Protein AF-A0A6A6Y7I6-F1 (afdb_monomer_lite)

pLDDT: mean 70.65, std 15.95, range [38.59, 91.62]

Secondary structure (DSSP, 8-state):
------HHHHHT-HHHHHHHHHHHHHH-TTS--HHHHHHHHTS-HHHHHHHHHHHHH-HHHHHHHHHHHHHHH-HHHHHHT-----------------------------

Foldseek 3Di:
DDDDDDPVNQLVDPLLVVLLVLLCVLQPVPLADVVLSVVSSVDDSVVSVVLSVVSNVPSPVSSVVSVCCVVPVCVVCVVVPPPDDPPVPPPPPDPDDPDDDDDDDDDDDD

Sequence (110 aa):
MSSTGGPESELHDARRRELIQALDDALSTNMIRPTAWACLWLSDIQKLEDLLAQAQRSSIMIGAFLEAIETTTKIVPTWCQRKGAPTAASTPQDPSIPRSEPARDQASLS

Structure (mmCIF, N/CA/C/O backbone):
data_AF-A0A6A6Y7I6-F1
#
_entry.id   AF-A0A6A6Y7I6-F1
#
loop_
_atom_site.group_PDB
_atom_site.id
_atom_site.type_symbol
_atom_site.label_atom_id
_atom_site.label_alt_id
_atom_site.label_comp_id
_atom_site.label_asym_id
_atom_site.label_entity_id
_atom_site.label_seq_id
_atom_site.pdbx_PDB_ins_code
_atom_site.Cartn_x
_atom_site.Cartn_y
_atom_site.Cartn_z
_atom_site.occupancy
_atom_site.B_iso_or_equiv
_atom_site.auth_seq_id
_atom_site.auth_comp_id
_atom_site.auth_asym_id
_atom_site.auth_atom_id
_atom_site.pdbx_PDB_model_num
ATOM 1 N N . MET A 1 1 ? 0.422 -26.733 18.190 1.00 38.59 1 MET A N 1
ATOM 2 C CA . MET A 1 1 ? -0.699 -26.824 17.233 1.00 38.59 1 MET A CA 1
ATOM 3 C C . MET A 1 1 ? -0.273 -26.042 16.009 1.00 38.59 1 MET A C 1
ATOM 5 O O . MET A 1 1 ? -0.224 -24.825 16.079 1.00 38.59 1 MET A O 1
ATOM 9 N N . SER A 1 2 ? 0.147 -26.736 14.956 1.00 54.88 2 SER A N 1
ATOM 10 C CA . SER A 1 2 ? 0.631 -26.126 13.717 1.00 54.88 2 SER A CA 1
ATOM 11 C C . SER A 1 2 ? -0.273 -26.637 12.608 1.00 54.88 2 SER A C 1
ATOM 13 O O . SER A 1 2 ? -0.165 -27.797 12.223 1.00 54.88 2 SER A O 1
ATOM 15 N N . SER A 1 3 ? -1.226 -25.813 12.181 1.00 56.41 3 SER A N 1
ATOM 16 C CA . SER A 1 3 ? -2.097 -26.105 11.043 1.00 56.41 3 SER A CA 1
ATOM 17 C C . SER A 1 3 ? -2.101 -24.865 10.155 1.00 56.41 3 SER A C 1
ATOM 19 O O . SER A 1 3 ? -2.581 -23.814 10.557 1.00 56.41 3 SER A O 1
ATOM 21 N N . THR A 1 4 ? -1.229 -24.871 9.150 1.00 56.34 4 THR A N 1
ATOM 22 C CA . THR A 1 4 ? -1.588 -25.098 7.738 1.00 56.34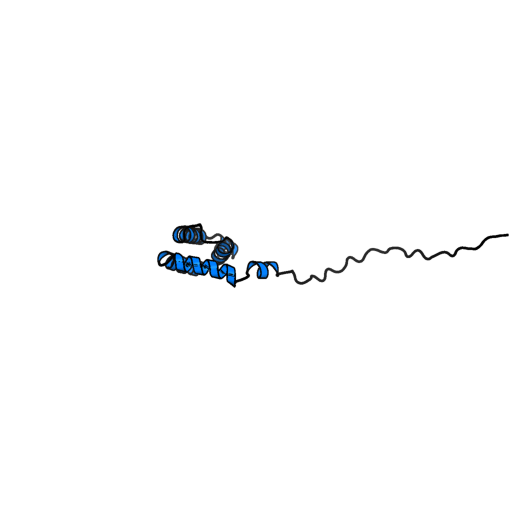 4 THR A CA 1
ATOM 23 C C . THR A 1 4 ? -2.196 -23.850 7.106 1.00 56.34 4 THR A C 1
ATOM 25 O O . THR A 1 4 ? -3.365 -23.823 6.744 1.00 56.34 4 THR A O 1
ATOM 28 N N . GLY A 1 5 ? -1.363 -22.830 6.930 1.00 52.50 5 GLY A N 1
ATOM 29 C CA . GLY A 1 5 ? -1.562 -21.830 5.895 1.00 52.50 5 GLY A CA 1
ATOM 30 C C . GLY A 1 5 ? -0.273 -21.735 5.090 1.00 52.50 5 GLY A C 1
ATOM 31 O O . GLY A 1 5 ? 0.766 -21.396 5.644 1.00 52.50 5 GLY A O 1
ATOM 32 N N . GLY A 1 6 ? -0.291 -22.120 3.814 1.00 59.16 6 GLY A N 1
ATOM 33 C CA . GLY A 1 6 ? 0.837 -21.832 2.926 1.00 59.16 6 GLY A CA 1
ATOM 34 C C . GLY A 1 6 ? 0.993 -20.315 2.721 1.00 59.16 6 GLY A C 1
ATOM 35 O O . GLY A 1 6 ? 0.045 -19.572 2.993 1.00 59.16 6 GLY A O 1
ATOM 36 N N . PRO A 1 7 ? 2.126 -19.836 2.178 1.00 57.97 7 PRO A N 1
ATOM 37 C CA . PRO A 1 7 ? 2.318 -18.408 1.875 1.00 57.97 7 PRO A CA 1
ATOM 38 C C . PRO A 1 7 ? 1.180 -17.832 1.005 1.00 57.97 7 PRO A C 1
ATOM 40 O O . PRO A 1 7 ? 0.781 -16.680 1.151 1.00 57.97 7 PRO A O 1
ATOM 43 N N . GLU A 1 8 ? 0.583 -18.682 0.168 1.00 55.38 8 GLU A N 1
ATOM 44 C CA . GLU A 1 8 ? -0.597 -18.417 -0.662 1.00 55.38 8 GLU A CA 1
ATOM 45 C C . GLU A 1 8 ? -1.844 -18.030 0.165 1.00 55.38 8 GLU A C 1
ATOM 47 O O . GLU A 1 8 ? -2.586 -17.119 -0.195 1.00 55.38 8 GLU A O 1
ATOM 52 N N . SER A 1 9 ? -2.087 -18.704 1.295 1.00 57.62 9 SER A N 1
ATOM 53 C CA . SER A 1 9 ? -3.273 -18.453 2.130 1.00 57.62 9 SER A CA 1
ATOM 54 C C . SER A 1 9 ? -3.153 -17.197 2.983 1.00 57.62 9 SER A C 1
ATOM 56 O O . SER A 1 9 ? -4.167 -16.559 3.246 1.00 57.62 9 SER A O 1
ATOM 58 N N . GLU A 1 10 ? -1.935 -16.794 3.353 1.00 59.25 10 GLU A N 1
ATOM 59 C CA . GLU A 1 10 ? -1.725 -15.500 4.003 1.00 59.25 10 GLU A CA 1
ATOM 60 C C . GLU A 1 10 ? -1.976 -14.367 3.001 1.00 59.25 10 GLU A C 1
ATOM 62 O O . GLU A 1 10 ? -2.647 -13.386 3.319 1.00 59.25 10 GLU A O 1
ATOM 67 N N . LEU A 1 11 ? -1.489 -14.493 1.759 1.00 59.75 11 LEU A N 1
ATOM 68 C CA . LEU A 1 11 ? -1.709 -13.513 0.680 1.00 59.75 11 LEU A CA 1
ATOM 69 C C . LEU A 1 11 ? -3.187 -13.326 0.328 1.00 59.75 11 LEU A C 1
ATOM 71 O O . LEU A 1 11 ? -3.586 -12.223 -0.037 1.00 59.75 11 LEU A O 1
ATOM 75 N N . HIS A 1 12 ? -4.012 -14.355 0.509 1.00 62.72 12 HIS A N 1
ATOM 76 C CA . HIS A 1 12 ? -5.456 -14.283 0.291 1.00 62.72 12 HIS A CA 1
ATOM 77 C C . HIS A 1 12 ? -6.288 -14.019 1.550 1.00 62.72 12 HIS A C 1
ATOM 79 O O . HIS A 1 12 ? -7.516 -14.082 1.470 1.00 62.72 12 HIS A O 1
ATOM 85 N N . ASP A 1 13 ? -5.653 -13.672 2.670 1.00 77.25 13 ASP A N 1
ATOM 86 C CA . ASP A 1 13 ? -6.340 -13.336 3.913 1.00 77.25 13 ASP A CA 1
ATOM 87 C C . ASP A 1 13 ? -7.332 -12.174 3.698 1.00 77.25 13 ASP A C 1
ATOM 89 O O . ASP A 1 13 ? -6.999 -11.124 3.131 1.00 77.25 13 ASP A O 1
ATOM 93 N N . ALA A 1 14 ? -8.573 -12.372 4.149 1.00 83.12 14 ALA A N 1
ATOM 94 C CA . ALA A 1 14 ? -9.623 -11.361 4.109 1.00 83.12 14 ALA A CA 1
ATOM 95 C C . ALA A 1 14 ? -9.194 -10.082 4.845 1.00 83.12 14 ALA A C 1
ATOM 97 O O . ALA A 1 14 ? -9.421 -8.979 4.351 1.00 83.12 14 ALA A O 1
ATOM 98 N N . ARG A 1 15 ? -8.457 -10.226 5.952 1.00 84.88 15 ARG A N 1
ATOM 99 C CA . ARG A 1 15 ? -7.935 -9.104 6.736 1.00 84.88 15 ARG A CA 1
ATOM 100 C C . ARG A 1 15 ? -6.961 -8.246 5.936 1.00 84.88 15 ARG A C 1
ATOM 102 O O . ARG A 1 15 ? -6.984 -7.023 6.041 1.00 84.88 15 ARG A O 1
ATOM 109 N N . ARG A 1 16 ? -6.110 -8.859 5.104 1.00 89.50 16 ARG A N 1
ATOM 110 C CA . ARG A 1 16 ? -5.180 -8.112 4.241 1.00 89.50 16 ARG A CA 1
ATOM 111 C C . ARG A 1 16 ? -5.950 -7.258 3.235 1.00 89.50 16 ARG A C 1
ATOM 113 O O . ARG A 1 16 ? -5.612 -6.092 3.062 1.00 89.50 16 ARG A O 1
ATOM 120 N N . ARG A 1 17 ? -6.998 -7.808 2.612 1.00 87.75 17 ARG A N 1
ATOM 121 C CA . ARG A 1 17 ? -7.864 -7.064 1.678 1.00 87.75 17 ARG A CA 1
ATOM 122 C C . ARG A 1 17 ? -8.540 -5.874 2.352 1.00 87.75 17 ARG A C 1
ATOM 124 O O . ARG A 1 17 ? -8.537 -4.790 1.783 1.00 87.75 17 ARG A O 1
ATOM 131 N N . GLU A 1 18 ? -9.070 -6.070 3.555 1.00 90.69 18 GLU A N 1
ATOM 132 C CA . GLU A 1 18 ? -9.709 -5.003 4.333 1.00 90.69 18 GLU A CA 1
ATOM 133 C C . GLU A 1 18 ? -8.727 -3.876 4.676 1.00 90.69 18 GLU A C 1
ATOM 135 O O . GLU A 1 18 ? -9.050 -2.706 4.488 1.00 90.69 18 GLU A O 1
ATOM 140 N N . LEU A 1 19 ? -7.504 -4.210 5.103 1.00 91.00 19 LEU A N 1
ATOM 141 C CA . LEU A 1 19 ? -6.470 -3.215 5.412 1.00 91.00 19 LEU A CA 1
ATOM 142 C C . LEU A 1 19 ? -6.000 -2.449 4.170 1.00 91.00 19 LEU A C 1
ATOM 144 O O . LEU A 1 19 ? -5.820 -1.235 4.233 1.00 91.00 19 LEU A O 1
ATOM 148 N N . ILE A 1 20 ? -5.815 -3.144 3.044 1.00 89.81 20 ILE A N 1
ATOM 149 C CA . ILE A 1 20 ? -5.467 -2.538 1.750 1.00 89.81 20 ILE A CA 1
ATOM 150 C C . ILE A 1 20 ? -6.567 -1.558 1.312 1.00 89.81 20 ILE A C 1
ATOM 152 O O . ILE A 1 20 ? -6.250 -0.442 0.910 1.00 89.81 20 ILE A O 1
ATOM 156 N N . GLN A 1 21 ? -7.843 -1.941 1.436 1.00 89.00 21 GLN A N 1
ATOM 157 C CA . GLN A 1 21 ? -8.967 -1.068 1.085 1.00 89.00 21 GLN A CA 1
ATOM 158 C C . GLN A 1 21 ? -9.052 0.147 2.015 1.00 89.00 21 GLN A C 1
ATOM 160 O O . GLN A 1 21 ? -9.179 1.271 1.544 1.00 89.00 21 GLN A O 1
ATOM 165 N N . ALA A 1 22 ? -8.902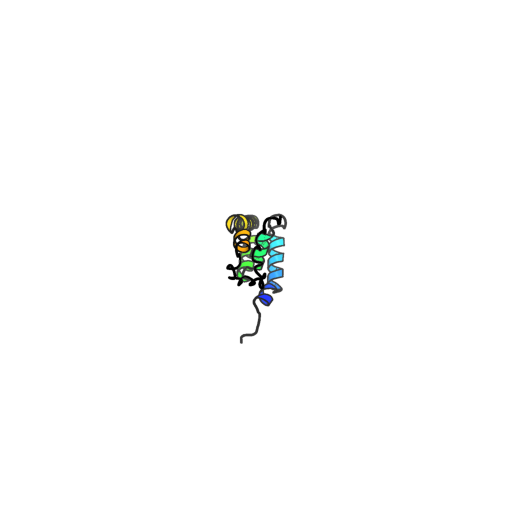 -0.050 3.327 1.00 90.12 22 ALA A N 1
ATOM 166 C CA . ALA A 1 22 ? -8.905 1.051 4.286 1.00 90.12 22 ALA A CA 1
ATOM 167 C C . ALA A 1 22 ? -7.744 2.035 4.052 1.00 90.12 22 ALA A C 1
ATOM 169 O O . ALA A 1 22 ? -7.888 3.236 4.284 1.00 90.12 22 ALA A O 1
ATOM 170 N N . LEU A 1 23 ? -6.592 1.539 3.586 1.00 89.12 23 LEU A N 1
ATOM 171 C CA . LEU A 1 23 ? -5.469 2.374 3.161 1.00 89.12 23 LEU A CA 1
ATOM 172 C C . LEU A 1 23 ? -5.798 3.177 1.899 1.00 89.12 23 LEU A C 1
ATOM 174 O O . LEU A 1 23 ? -5.436 4.349 1.836 1.00 89.12 23 LEU A O 1
ATOM 178 N N . ASP A 1 24 ? -6.484 2.579 0.925 1.00 87.94 24 ASP A N 1
ATOM 179 C CA . ASP A 1 24 ? -6.918 3.279 -0.292 1.00 87.94 24 ASP A CA 1
ATOM 180 C C . ASP A 1 24 ? -7.867 4.434 0.050 1.00 87.94 24 ASP A C 1
ATOM 182 O O . ASP A 1 24 ? -7.642 5.584 -0.339 1.00 87.94 24 ASP A O 1
ATOM 186 N N . ASP A 1 25 ? -8.859 4.145 0.894 1.00 87.94 25 ASP A N 1
ATOM 187 C CA . ASP A 1 25 ? -9.841 5.121 1.361 1.00 87.94 25 ASP A CA 1
ATOM 188 C C . ASP A 1 25 ? -9.169 6.269 2.140 1.00 87.94 25 ASP A C 1
ATOM 190 O O . ASP A 1 25 ? -9.520 7.439 1.973 1.00 87.94 25 ASP A O 1
ATOM 194 N N . ALA A 1 26 ? -8.166 5.960 2.971 1.00 86.81 26 ALA A N 1
ATOM 195 C CA . ALA A 1 26 ? -7.445 6.952 3.770 1.00 86.81 26 ALA A CA 1
ATOM 196 C C . ALA A 1 26 ? -6.500 7.841 2.942 1.00 86.81 26 ALA A C 1
ATOM 198 O O . ALA A 1 26 ? -6.250 8.991 3.312 1.00 86.81 26 ALA A O 1
ATOM 199 N N . LEU A 1 27 ? -5.943 7.319 1.846 1.00 80.56 27 LEU A N 1
ATOM 200 C CA . LEU A 1 27 ? -4.910 8.001 1.061 1.00 80.56 27 LEU A CA 1
ATOM 201 C C . LEU A 1 27 ? -5.461 8.771 -0.143 1.00 80.56 27 LEU A C 1
ATOM 203 O O . LEU A 1 27 ? -4.727 9.575 -0.711 1.00 80.56 27 LEU A O 1
ATOM 207 N N . SER A 1 28 ? -6.749 8.606 -0.466 1.00 71.12 28 SER A N 1
ATOM 208 C CA . SER A 1 28 ? -7.401 9.164 -1.658 1.00 71.12 28 SER A CA 1
ATOM 209 C C . SER A 1 28 ? -6.744 8.658 -2.954 1.00 71.12 28 SER A C 1
ATOM 211 O O . SER A 1 28 ? -5.664 9.085 -3.358 1.00 71.12 28 SER A O 1
ATOM 213 N N . THR A 1 29 ? -7.452 7.760 -3.638 1.00 60.16 29 THR A N 1
ATOM 214 C CA . THR A 1 29 ? -7.046 6.814 -4.701 1.00 60.16 29 THR A CA 1
ATOM 215 C C . THR A 1 29 ? -6.190 7.354 -5.867 1.00 60.16 29 THR A C 1
ATOM 217 O O . THR A 1 29 ? -5.604 6.577 -6.615 1.00 60.16 29 THR A O 1
ATOM 220 N N . ASN A 1 30 ? -6.048 8.671 -6.044 1.00 63.28 30 ASN A N 1
ATOM 221 C CA . ASN A 1 30 ? -5.308 9.257 -7.171 1.00 63.28 30 ASN A CA 1
ATOM 222 C C . ASN A 1 30 ? -3.792 9.396 -6.959 1.00 63.28 30 ASN A C 1
ATOM 224 O O . ASN A 1 30 ? -3.092 9.778 -7.897 1.00 63.28 30 ASN A O 1
ATOM 228 N N . MET A 1 31 ? -3.269 9.117 -5.761 1.00 66.31 31 MET A N 1
ATOM 229 C CA . MET A 1 31 ? -1.861 9.397 -5.447 1.00 66.31 31 MET A CA 1
ATOM 230 C C . MET A 1 31 ? -0.934 8.171 -5.546 1.00 66.31 31 MET A C 1
ATOM 232 O O . MET A 1 31 ? 0.280 8.333 -5.660 1.00 66.31 31 MET A O 1
ATOM 236 N N . ILE A 1 32 ? -1.469 6.943 -5.536 1.00 75.12 32 ILE A N 1
ATOM 237 C CA . ILE A 1 32 ? -0.656 5.726 -5.377 1.00 75.12 32 ILE A CA 1
ATOM 238 C C . ILE A 1 32 ? -0.567 4.941 -6.684 1.00 75.12 32 ILE A C 1
ATOM 240 O O . ILE A 1 32 ? -1.560 4.477 -7.242 1.00 75.12 32 ILE A O 1
ATOM 244 N N . ARG A 1 33 ? 0.661 4.739 -7.153 1.00 79.31 33 ARG A N 1
ATOM 245 C CA . ARG A 1 33 ? 0.965 3.962 -8.357 1.00 79.31 33 ARG A CA 1
ATOM 246 C C . ARG A 1 33 ? 0.861 2.441 -8.118 1.00 79.31 33 ARG A C 1
ATOM 248 O O . ARG A 1 33 ? 1.078 1.969 -6.999 1.00 79.31 33 ARG A O 1
ATOM 255 N N . PRO A 1 34 ? 0.623 1.633 -9.172 1.00 81.25 34 PRO A N 1
ATOM 256 C CA . PRO A 1 34 ? 0.426 0.181 -9.049 1.00 81.25 34 PRO A CA 1
ATOM 257 C C . PRO A 1 34 ? 1.586 -0.581 -8.388 1.00 81.25 34 PRO A C 1
ATOM 259 O O . PRO A 1 34 ? 1.369 -1.572 -7.693 1.00 81.25 34 PRO A O 1
ATOM 262 N N . THR A 1 35 ? 2.827 -0.125 -8.574 1.00 80.88 35 THR A N 1
ATOM 263 C CA . THR A 1 35 ? 4.018 -0.772 -8.000 1.00 80.88 35 THR A CA 1
ATOM 264 C C . THR A 1 35 ? 4.030 -0.691 -6.471 1.00 80.88 35 THR A C 1
ATOM 266 O O . THR A 1 35 ? 4.388 -1.660 -5.800 1.00 80.88 35 THR A O 1
ATOM 269 N N . ALA A 1 36 ? 3.608 0.447 -5.912 1.00 83.00 36 ALA A N 1
ATOM 270 C CA . ALA A 1 36 ? 3.492 0.628 -4.469 1.00 83.00 36 ALA A CA 1
ATOM 271 C C . ALA A 1 36 ? 2.392 -0.274 -3.891 1.00 83.00 36 ALA A C 1
ATOM 273 O O . ALA A 1 36 ? 2.611 -0.922 -2.868 1.00 83.00 36 ALA A O 1
ATOM 274 N N . TRP A 1 37 ? 1.268 -0.421 -4.602 1.00 86.44 37 TRP A N 1
ATOM 275 C CA . TRP A 1 37 ? 0.225 -1.385 -4.243 1.00 86.44 37 TRP A CA 1
ATOM 276 C C . TRP A 1 37 ? 0.746 -2.822 -4.201 1.00 86.44 37 TRP A C 1
ATOM 278 O O . TRP A 1 37 ? 0.499 -3.528 -3.227 1.00 86.44 37 TRP A O 1
ATOM 288 N N . ALA A 1 38 ? 1.532 -3.250 -5.192 1.00 84.75 38 ALA A N 1
ATOM 289 C CA . ALA A 1 38 ? 2.140 -4.581 -5.177 1.00 84.75 38 ALA A CA 1
ATOM 290 C C . ALA A 1 38 ? 3.064 -4.790 -3.960 1.00 84.75 38 ALA A C 1
ATOM 292 O O . ALA A 1 38 ? 3.052 -5.856 -3.347 1.00 84.75 38 ALA A O 1
ATOM 293 N N . CYS A 1 39 ? 3.824 -3.765 -3.562 1.00 83.56 39 CYS A N 1
ATOM 294 C CA . CYS A 1 39 ? 4.673 -3.826 -2.368 1.00 83.56 39 CYS A CA 1
ATOM 295 C C . CYS A 1 39 ? 3.851 -3.933 -1.071 1.00 83.56 39 CYS A C 1
ATOM 297 O O . CYS A 1 39 ? 4.229 -4.673 -0.162 1.00 83.56 39 CYS A O 1
ATOM 299 N N . LEU A 1 40 ? 2.715 -3.234 -0.989 1.00 86.19 40 LEU A N 1
ATOM 300 C CA . LEU A 1 40 ? 1.791 -3.328 0.146 1.00 86.19 40 LEU A CA 1
ATOM 301 C C . LEU A 1 40 ? 1.178 -4.729 0.256 1.00 86.19 40 LEU A C 1
ATOM 303 O O . LEU A 1 40 ? 1.137 -5.297 1.343 1.00 86.19 40 LEU A O 1
ATOM 307 N N . TRP A 1 41 ? 0.795 -5.336 -0.867 1.00 86.94 41 TRP A N 1
ATOM 308 C CA . TRP A 1 41 ? 0.287 -6.711 -0.894 1.00 86.94 41 TRP A CA 1
ATOM 309 C C . TRP A 1 41 ? 1.294 -7.745 -0.376 1.00 86.94 41 TRP A C 1
ATOM 311 O O . TRP A 1 41 ? 0.902 -8.712 0.274 1.00 86.94 41 TRP A O 1
ATOM 321 N N . LEU A 1 42 ? 2.585 -7.521 -0.624 1.00 83.50 42 LEU A N 1
ATOM 322 C CA . LEU A 1 42 ? 3.674 -8.379 -0.150 1.00 83.50 42 LEU A CA 1
ATOM 323 C C . LEU A 1 42 ? 4.120 -8.070 1.288 1.00 83.50 42 LEU A C 1
ATOM 325 O O . LEU A 1 42 ? 4.932 -8.807 1.842 1.00 83.50 42 LEU A O 1
ATOM 329 N N . SER A 1 43 ? 3.625 -6.988 1.892 1.00 84.19 43 SER A N 1
ATOM 330 C CA . SER A 1 43 ? 4.000 -6.587 3.248 1.00 84.19 43 SER A CA 1
ATOM 331 C C . SER A 1 43 ? 3.277 -7.416 4.309 1.00 84.19 43 SER A C 1
ATOM 333 O O . SER A 1 43 ? 2.149 -7.878 4.112 1.00 84.19 43 SER A O 1
ATOM 335 N N . ASP A 1 44 ? 3.927 -7.589 5.459 1.00 86.31 44 ASP A N 1
ATOM 336 C CA . ASP A 1 44 ? 3.360 -8.273 6.623 1.00 86.31 44 ASP A CA 1
ATOM 337 C C . ASP A 1 44 ? 2.093 -7.558 7.127 1.00 86.31 44 ASP A C 1
ATOM 339 O O . ASP A 1 44 ? 2.011 -6.328 7.080 1.00 86.31 44 ASP A O 1
ATOM 343 N N . ILE A 1 45 ? 1.128 -8.305 7.676 1.00 86.19 45 ILE A N 1
ATOM 344 C CA . ILE A 1 45 ? -0.139 -7.734 8.177 1.00 86.19 45 ILE A CA 1
ATOM 345 C C . ILE A 1 45 ? 0.104 -6.651 9.236 1.00 86.19 45 ILE A C 1
ATOM 347 O O . ILE A 1 45 ? -0.484 -5.580 9.144 1.00 86.19 45 ILE A O 1
ATOM 351 N N . GLN A 1 46 ? 1.022 -6.871 10.183 1.00 88.06 46 GLN A N 1
ATOM 352 C CA . GLN A 1 46 ? 1.345 -5.876 11.219 1.00 88.06 46 GLN A CA 1
ATOM 353 C C . GLN A 1 46 ? 1.842 -4.551 10.622 1.00 88.06 46 GLN A C 1
ATOM 355 O O . GLN A 1 46 ? 1.481 -3.476 11.090 1.00 88.06 46 GLN A O 1
ATOM 360 N N . LYS A 1 47 ? 2.624 -4.614 9.536 1.00 87.44 47 LYS A N 1
ATOM 361 C CA . LYS A 1 47 ? 3.104 -3.408 8.852 1.00 87.44 47 LYS A CA 1
ATOM 362 C C . LYS A 1 47 ? 1.971 -2.660 8.166 1.00 87.44 47 LYS A C 1
ATOM 364 O O . LYS A 1 47 ? 2.003 -1.436 8.149 1.00 87.44 47 LYS A O 1
ATOM 369 N N . LEU A 1 48 ? 0.990 -3.374 7.610 1.00 89.38 48 LEU A N 1
ATOM 370 C CA . LEU A 1 48 ? -0.201 -2.758 7.021 1.00 89.38 48 LEU A CA 1
ATOM 371 C C . LEU A 1 48 ? -1.042 -2.037 8.082 1.00 89.38 48 LEU A C 1
ATOM 373 O O . LEU A 1 48 ? -1.520 -0.937 7.822 1.00 89.38 48 LEU A O 1
ATOM 377 N N . GLU A 1 49 ? -1.170 -2.607 9.281 1.00 91.50 49 GLU A N 1
ATOM 378 C CA . GLU A 1 49 ? -1.864 -1.963 10.405 1.00 91.50 49 GLU A CA 1
ATOM 379 C C . GLU A 1 49 ? -1.154 -0.685 10.861 1.00 91.50 49 GLU A C 1
ATOM 381 O O . GLU A 1 49 ? -1.790 0.363 11.000 1.00 91.50 49 GLU A O 1
ATOM 386 N N . ASP A 1 50 ? 0.170 -0.740 11.017 1.00 91.25 50 ASP A N 1
ATOM 387 C CA . ASP A 1 50 ? 0.977 0.429 11.372 1.00 91.25 50 ASP A CA 1
ATOM 388 C C . ASP A 1 50 ? 0.921 1.516 10.292 1.00 91.25 50 ASP A C 1
ATOM 390 O O . ASP A 1 50 ? 0.853 2.707 10.608 1.00 91.25 50 ASP A O 1
ATOM 394 N N . LEU A 1 51 ? 0.946 1.125 9.015 1.00 89.50 51 LEU A N 1
ATOM 395 C CA . LEU A 1 51 ? 0.802 2.037 7.879 1.00 89.50 51 LEU A CA 1
ATOM 396 C C . LEU A 1 51 ? -0.571 2.701 7.869 1.00 89.50 51 LEU A C 1
ATOM 398 O O . LEU A 1 51 ? -0.648 3.912 7.675 1.00 89.50 51 LEU A O 1
ATOM 402 N N . LEU A 1 52 ? -1.640 1.946 8.122 1.00 90.56 52 LEU A N 1
ATOM 403 C CA . LEU A 1 52 ? -2.996 2.483 8.191 1.00 90.56 52 LEU A CA 1
ATOM 404 C C . LEU A 1 52 ? -3.140 3.481 9.345 1.00 90.56 52 LEU A C 1
ATOM 406 O O . LEU A 1 52 ? -3.644 4.586 9.146 1.00 90.56 52 LEU A O 1
ATOM 410 N N . ALA A 1 53 ? -2.628 3.144 10.531 1.00 91.62 53 ALA A N 1
ATOM 411 C CA . ALA A 1 53 ? -2.635 4.047 11.680 1.00 91.62 53 ALA A CA 1
ATOM 412 C C . ALA A 1 53 ? -1.857 5.346 11.403 1.00 91.62 53 ALA A C 1
ATOM 414 O O . ALA A 1 53 ? -2.239 6.421 11.871 1.00 91.62 53 ALA A O 1
ATOM 415 N N . GLN A 1 54 ? -0.769 5.273 10.635 1.00 89.50 54 GLN A N 1
ATOM 416 C CA . GLN A 1 54 ? -0.012 6.453 10.217 1.00 89.50 54 GLN A CA 1
ATOM 417 C C . GLN A 1 54 ? -0.730 7.251 9.124 1.00 89.50 54 GLN A C 1
ATOM 419 O O . GLN A 1 54 ? -0.762 8.478 9.209 1.00 89.50 54 GLN A O 1
ATOM 424 N N . ALA A 1 55 ? -1.355 6.589 8.148 1.00 87.94 55 ALA A N 1
ATOM 425 C CA . ALA A 1 55 ? -2.119 7.234 7.082 1.00 87.94 55 ALA A CA 1
ATOM 426 C C . ALA A 1 55 ? -3.313 8.019 7.641 1.00 87.94 55 ALA A C 1
ATOM 428 O O . ALA A 1 55 ? -3.561 9.146 7.223 1.00 87.94 55 ALA A O 1
ATOM 429 N N . GLN A 1 56 ? -3.987 7.476 8.658 1.00 87.62 56 GLN A N 1
ATOM 430 C CA . GLN A 1 56 ? -5.061 8.168 9.375 1.00 87.62 56 GLN A CA 1
ATOM 431 C C . GLN A 1 56 ? -4.581 9.426 10.116 1.00 87.62 56 GLN A C 1
ATOM 433 O O . GLN A 1 56 ? -5.349 10.369 10.285 1.00 87.62 56 GLN A O 1
ATOM 438 N N . ARG A 1 57 ? -3.315 9.468 10.557 1.00 89.19 57 ARG A N 1
ATOM 439 C CA . ARG A 1 57 ? -2.723 10.664 11.184 1.00 89.19 57 ARG A CA 1
ATOM 440 C C . ARG A 1 57 ? -2.226 11.671 10.152 1.00 89.19 57 ARG A C 1
ATOM 442 O O . ARG A 1 57 ? -2.314 12.873 10.383 1.00 89.19 57 ARG A O 1
A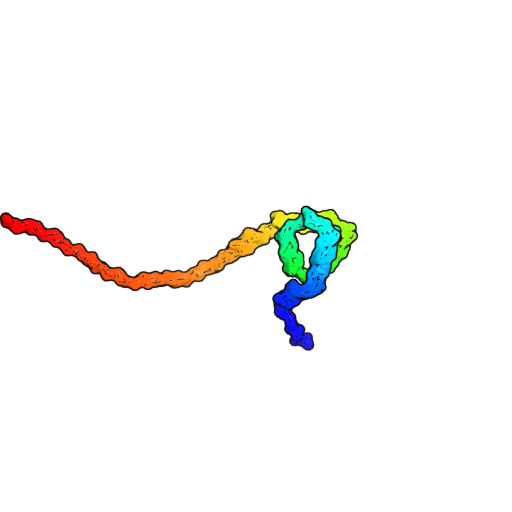TOM 449 N N . SER A 1 58 ? -1.648 11.195 9.052 1.00 86.56 58 SER A N 1
ATOM 450 C CA . SER A 1 58 ? -1.106 12.037 7.987 1.00 86.56 58 SER A CA 1
ATOM 451 C C . SER A 1 58 ? -1.047 11.277 6.661 1.00 86.56 58 SER A C 1
ATOM 453 O O . SER A 1 58 ? -0.060 10.612 6.338 1.00 86.56 58 SER A O 1
ATOM 455 N N . SER A 1 59 ? -2.101 11.420 5.862 1.00 82.88 59 SER A N 1
ATOM 456 C CA . SER A 1 59 ? -2.209 10.785 4.545 1.00 82.88 59 SER A CA 1
ATOM 457 C C . SER A 1 59 ? -1.155 11.302 3.560 1.00 82.88 59 SER A C 1
ATOM 459 O O . SER A 1 59 ? -0.585 10.524 2.802 1.00 82.88 59 SER A O 1
ATOM 461 N N . ILE A 1 60 ? -0.813 12.593 3.635 1.00 84.88 60 ILE A N 1
ATOM 462 C CA . ILE A 1 60 ? 0.204 13.236 2.784 1.00 84.88 60 ILE A CA 1
ATOM 463 C C . ILE A 1 60 ? 1.588 12.606 2.993 1.00 84.88 60 ILE A C 1
ATOM 465 O O . ILE A 1 60 ? 2.281 12.297 2.024 1.00 84.88 60 ILE A O 1
ATOM 469 N N . MET A 1 61 ? 1.990 12.387 4.250 1.00 85.25 61 MET A N 1
ATOM 470 C CA . MET A 1 61 ? 3.290 11.790 4.582 1.00 85.25 61 MET A CA 1
ATOM 471 C C . MET A 1 61 ? 3.408 10.357 4.062 1.00 85.25 61 MET A C 1
ATOM 473 O O . MET A 1 61 ? 4.433 9.988 3.490 1.00 85.25 61 MET A O 1
ATOM 477 N N . ILE A 1 62 ? 2.356 9.553 4.234 1.00 87.50 62 ILE A N 1
ATOM 478 C CA . ILE A 1 62 ? 2.346 8.170 3.750 1.00 87.50 62 ILE A CA 1
ATOM 479 C C . ILE A 1 62 ? 2.281 8.114 2.222 1.00 87.50 62 ILE A C 1
ATOM 481 O O . ILE A 1 62 ? 3.000 7.315 1.623 1.00 87.50 62 ILE A O 1
ATOM 485 N N . GLY A 1 63 ? 1.519 9.002 1.578 1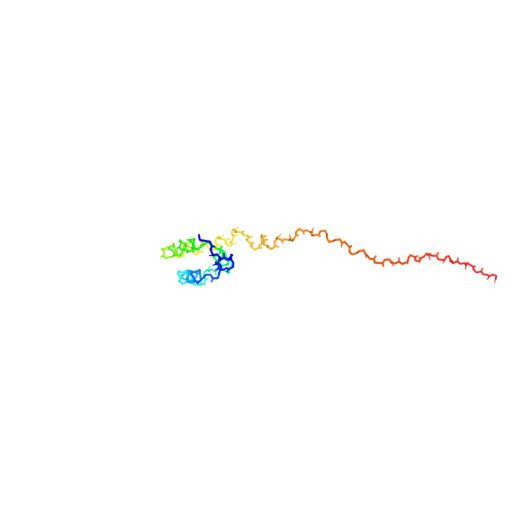.00 83.94 63 GLY A N 1
ATOM 486 C CA . GLY A 1 63 ? 1.520 9.142 0.121 1.00 83.94 63 GLY A CA 1
ATOM 487 C C . GLY A 1 63 ? 2.924 9.410 -0.432 1.00 83.94 63 GLY A C 1
ATOM 488 O O . GLY A 1 63 ? 3.390 8.685 -1.310 1.00 83.94 63 GLY A O 1
ATOM 489 N N . ALA A 1 64 ? 3.645 10.376 0.148 1.00 83.62 64 ALA A N 1
ATOM 490 C CA . ALA A 1 64 ? 5.021 10.690 -0.244 1.00 83.62 64 ALA A CA 1
ATOM 491 C C . ALA A 1 64 ? 5.993 9.518 -0.006 1.00 83.62 64 ALA A C 1
ATOM 493 O O . ALA A 1 64 ? 6.885 9.268 -0.817 1.00 83.62 64 ALA A O 1
ATOM 494 N N . PHE A 1 65 ? 5.819 8.764 1.084 1.00 84.44 65 PHE A N 1
ATOM 495 C CA . PHE A 1 65 ? 6.622 7.571 1.359 1.00 84.44 65 PHE A CA 1
ATOM 496 C C . PHE A 1 65 ? 6.410 6.468 0.311 1.00 84.44 65 PHE A C 1
ATOM 498 O O . PHE A 1 65 ? 7.379 5.887 -0.181 1.00 84.44 65 PHE A O 1
ATOM 505 N N . LEU A 1 66 ? 5.159 6.198 -0.069 1.00 82.50 66 LEU A N 1
ATOM 506 C CA . LEU A 1 66 ? 4.837 5.204 -1.097 1.00 82.50 66 LEU A CA 1
ATOM 507 C C . LEU A 1 66 ? 5.382 5.612 -2.473 1.00 82.50 66 LEU A C 1
ATOM 509 O O . LEU A 1 66 ? 5.905 4.769 -3.205 1.00 82.50 66 LEU A O 1
ATOM 513 N N . GLU A 1 67 ? 5.346 6.903 -2.800 1.00 82.69 67 GLU A N 1
ATOM 514 C CA . GLU A 1 67 ? 5.972 7.438 -4.012 1.00 82.69 67 GLU A CA 1
ATOM 515 C C . GLU A 1 67 ? 7.508 7.292 -3.982 1.00 82.69 67 GLU A C 1
ATOM 517 O O . GLU A 1 67 ? 8.143 6.918 -4.980 1.00 82.69 67 GLU A O 1
ATOM 522 N N . ALA A 1 68 ? 8.121 7.522 -2.818 1.00 80.44 68 ALA A N 1
ATOM 523 C CA . ALA A 1 68 ? 9.556 7.349 -2.612 1.00 80.44 68 ALA A CA 1
ATOM 524 C C . ALA A 1 68 ? 9.995 5.882 -2.756 1.00 80.44 68 ALA A C 1
ATOM 526 O O . ALA A 1 68 ? 11.053 5.615 -3.333 1.00 80.44 68 ALA A O 1
ATOM 527 N N . ILE A 1 69 ? 9.184 4.921 -2.294 1.00 74.88 69 ILE A N 1
ATOM 528 C CA . ILE A 1 69 ? 9.448 3.489 -2.498 1.00 74.88 69 ILE A CA 1
ATOM 529 C C . ILE A 1 69 ? 9.606 3.203 -3.984 1.00 74.88 69 ILE A C 1
ATOM 531 O O . ILE A 1 69 ? 10.577 2.566 -4.384 1.00 74.88 69 ILE A O 1
ATOM 535 N N . GLU A 1 70 ? 8.704 3.692 -4.822 1.00 71.19 70 GLU A N 1
ATOM 536 C CA . GLU A 1 70 ? 8.738 3.366 -6.241 1.00 71.19 70 GLU A CA 1
ATOM 537 C C . GLU A 1 70 ? 9.929 3.984 -6.977 1.00 71.19 70 GLU A C 1
ATOM 539 O O . GLU A 1 70 ? 10.556 3.331 -7.813 1.00 71.19 70 GLU A O 1
ATOM 544 N N . THR A 1 71 ? 10.275 5.228 -6.647 1.00 72.12 71 THR A N 1
ATOM 545 C CA . THR A 1 71 ? 11.438 5.906 -7.237 1.00 72.12 71 THR A CA 1
ATOM 546 C C . THR A 1 71 ? 12.763 5.297 -6.774 1.00 72.12 71 THR A C 1
ATOM 548 O O . THR A 1 71 ? 13.710 5.214 -7.559 1.00 72.12 71 THR A O 1
ATOM 551 N N . THR A 1 72 ? 12.831 4.814 -5.531 1.00 67.56 72 THR A N 1
ATOM 552 C CA . THR A 1 72 ? 14.085 4.355 -4.915 1.00 67.56 72 THR A CA 1
ATOM 553 C C . THR A 1 72 ? 14.348 2.872 -5.135 1.00 67.56 72 THR A C 1
ATOM 555 O O . THR A 1 72 ? 15.475 2.474 -5.428 1.00 67.56 72 THR A O 1
ATOM 558 N N . THR A 1 73 ? 13.329 2.025 -4.993 1.00 65.31 73 THR A N 1
ATOM 559 C CA . THR A 1 73 ? 13.556 0.581 -4.850 1.00 65.31 73 THR A CA 1
ATOM 560 C C . THR A 1 73 ? 13.949 -0.118 -6.145 1.00 65.31 73 THR A C 1
ATOM 562 O O . THR A 1 73 ? 14.440 -1.243 -6.072 1.00 65.31 73 THR A O 1
ATOM 565 N N . LYS A 1 74 ? 13.775 0.508 -7.327 1.00 68.31 74 LYS A N 1
ATOM 566 C CA . LYS A 1 74 ? 14.104 -0.095 -8.640 1.00 68.31 74 LYS A CA 1
ATOM 567 C C . LYS A 1 74 ? 13.652 -1.567 -8.709 1.00 68.31 74 LYS A C 1
ATOM 569 O O . LYS A 1 74 ? 14.332 -2.420 -9.285 1.00 68.31 74 LYS A O 1
ATOM 574 N N . ILE A 1 75 ? 12.513 -1.876 -8.079 1.00 67.38 75 ILE A N 1
ATOM 575 C CA . ILE A 1 75 ? 12.048 -3.251 -7.874 1.00 67.38 75 IL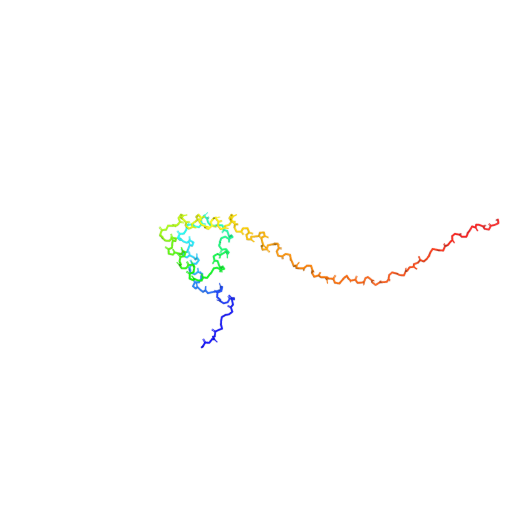E A CA 1
ATOM 576 C C . ILE A 1 75 ? 11.788 -3.900 -9.224 1.00 67.38 75 ILE A C 1
ATOM 578 O O . ILE A 1 75 ? 12.289 -4.986 -9.477 1.00 67.38 75 ILE A O 1
ATOM 582 N N . VAL A 1 76 ? 11.120 -3.190 -10.133 1.00 65.25 76 VAL A N 1
ATOM 583 C CA . VAL A 1 76 ? 10.800 -3.700 -11.470 1.00 65.25 76 VAL A CA 1
ATOM 584 C C . VAL A 1 76 ? 12.057 -4.145 -12.232 1.00 65.25 76 VAL A C 1
ATOM 586 O O . VAL A 1 76 ? 12.127 -5.318 -12.594 1.00 65.25 76 VAL A O 1
ATOM 589 N N . PRO A 1 77 ? 13.097 -3.310 -12.434 1.00 67.19 77 PRO A N 1
ATOM 590 C CA . PRO A 1 77 ? 14.304 -3.771 -13.113 1.00 67.19 77 PRO A CA 1
ATOM 591 C C . PRO A 1 77 ? 15.046 -4.860 -12.334 1.00 67.19 77 PRO A C 1
ATOM 593 O O . PRO A 1 77 ? 15.530 -5.794 -12.959 1.00 67.19 77 PRO A O 1
ATOM 596 N N . THR A 1 78 ? 15.092 -4.809 -11.000 1.00 66.62 78 THR A N 1
ATOM 597 C CA . THR A 1 78 ? 15.729 -5.860 -10.180 1.00 66.62 78 THR A CA 1
ATOM 598 C C . THR A 1 78 ? 15.034 -7.218 -10.347 1.00 66.62 78 THR A C 1
ATOM 600 O O . THR A 1 78 ? 15.691 -8.251 -10.460 1.00 66.62 78 THR A O 1
ATOM 603 N N . TRP A 1 79 ? 13.703 -7.227 -10.415 1.00 65.69 79 TRP A N 1
ATOM 604 C CA . TRP A 1 79 ? 12.896 -8.433 -10.586 1.00 65.69 79 TRP A CA 1
ATOM 605 C C . TRP A 1 79 ? 12.940 -8.947 -12.028 1.00 65.69 79 TRP A C 1
ATOM 607 O O . TRP A 1 79 ? 13.118 -10.144 -12.245 1.00 65.69 79 TRP A O 1
ATOM 617 N N . CYS A 1 80 ? 12.877 -8.056 -13.021 1.00 67.69 80 CYS A N 1
ATOM 618 C CA . CYS A 1 80 ? 13.018 -8.414 -14.435 1.00 67.69 80 CYS A CA 1
ATOM 619 C C . CYS A 1 80 ? 14.450 -8.841 -14.808 1.00 67.69 80 CYS A C 1
ATOM 621 O O . CYS A 1 80 ? 14.640 -9.567 -15.782 1.00 67.69 80 CYS A O 1
ATOM 623 N N . GLN A 1 81 ? 15.466 -8.426 -14.043 1.00 67.00 81 GLN A N 1
ATOM 624 C CA . GLN A 1 81 ? 16.857 -8.855 -14.222 1.00 67.00 81 GLN A CA 1
ATOM 625 C C . GLN A 1 81 ? 17.179 -10.209 -13.599 1.00 67.00 81 GLN A C 1
ATOM 627 O O . GLN A 1 81 ? 18.301 -10.687 -13.780 1.00 67.00 81 GLN A O 1
ATOM 632 N N . ARG A 1 82 ? 16.215 -10.888 -12.964 1.00 57.25 82 ARG A N 1
ATOM 633 C CA . ARG A 1 82 ? 16.333 -12.315 -12.648 1.00 57.25 82 ARG A CA 1
ATOM 634 C C . ARG A 1 82 ? 16.228 -13.129 -13.949 1.00 57.25 82 ARG A C 1
ATOM 636 O O . ARG A 1 82 ? 15.336 -13.947 -14.136 1.00 57.25 82 ARG A O 1
ATOM 643 N N . LYS A 1 83 ? 17.156 -12.880 -14.876 1.00 57.44 83 LYS A N 1
ATOM 644 C CA . LYS A 1 83 ? 17.504 -13.795 -15.952 1.00 57.44 83 LYS A CA 1
ATOM 645 C C . LYS A 1 83 ? 17.875 -15.090 -15.253 1.00 57.44 83 LYS A C 1
ATOM 647 O O . LYS A 1 83 ? 18.731 -15.075 -14.366 1.00 57.44 83 LYS A O 1
ATOM 652 N N . GLY A 1 84 ? 17.192 -16.177 -15.609 1.00 58.75 84 GLY A N 1
ATOM 653 C CA . GLY A 1 84 ? 17.606 -17.506 -15.190 1.00 58.75 84 GLY A CA 1
ATOM 654 C C . GLY A 1 84 ? 19.113 -17.605 -15.371 1.00 58.75 84 GLY A C 1
ATOM 655 O O . GLY A 1 84 ? 19.644 -17.109 -16.373 1.00 58.75 84 GLY A O 1
ATOM 656 N N . ALA A 1 85 ? 19.802 -18.188 -14.385 1.00 54.41 85 ALA A N 1
ATOM 657 C CA . ALA A 1 85 ? 21.147 -18.685 -14.629 1.00 54.41 85 ALA A CA 1
ATOM 658 C C . ALA A 1 85 ? 21.105 -19.343 -16.012 1.00 54.41 85 ALA A C 1
ATOM 660 O O . ALA A 1 85 ? 20.137 -20.075 -16.248 1.00 54.41 85 ALA A O 1
ATOM 661 N N . PRO A 1 86 ? 22.021 -19.023 -16.943 1.00 53.56 86 PRO A N 1
ATOM 662 C CA . PRO A 1 86 ? 22.038 -19.704 -18.218 1.00 53.56 86 PRO A CA 1
ATOM 663 C C . PRO A 1 86 ? 22.118 -21.183 -17.873 1.00 53.56 86 PRO A C 1
ATOM 665 O O . PRO A 1 86 ? 23.156 -21.675 -17.433 1.00 53.56 86 PRO A O 1
ATOM 668 N N . THR A 1 87 ? 20.982 -21.877 -17.976 1.00 56.12 87 THR A N 1
ATOM 669 C CA . THR A 1 87 ? 20.971 -23.318 -18.053 1.00 56.12 87 THR A CA 1
ATOM 670 C C . THR A 1 87 ? 21.947 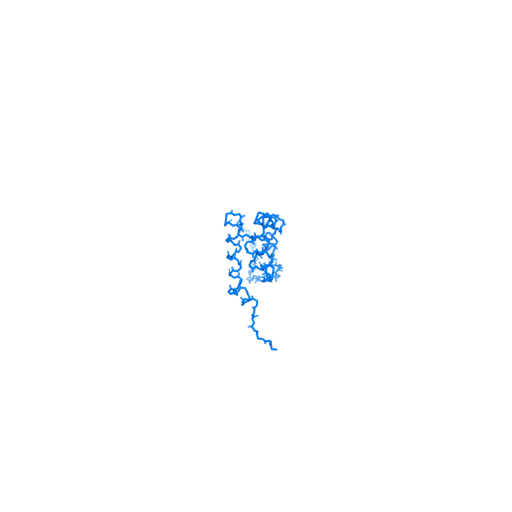-23.555 -19.176 1.00 56.12 87 THR A C 1
ATOM 672 O O . THR A 1 87 ? 21.761 -23.026 -20.276 1.00 56.12 87 THR A O 1
ATOM 675 N N . ALA A 1 88 ? 23.040 -24.242 -18.867 1.00 56.78 88 ALA A N 1
ATOM 676 C CA . ALA A 1 88 ? 23.840 -24.892 -19.874 1.00 56.78 88 ALA A CA 1
ATOM 677 C C . ALA A 1 88 ? 22.884 -25.872 -20.562 1.00 56.78 88 ALA A C 1
ATOM 679 O O . ALA A 1 88 ? 22.786 -27.039 -20.197 1.00 56.78 88 ALA A O 1
ATOM 680 N N . ALA A 1 89 ? 22.054 -25.342 -21.457 1.00 51.97 89 ALA A N 1
ATOM 681 C CA . ALA A 1 89 ? 21.221 -26.093 -22.348 1.00 51.97 89 ALA A CA 1
ATOM 682 C C . ALA A 1 89 ? 22.245 -26.796 -23.215 1.00 51.97 89 ALA A C 1
ATOM 684 O O . ALA A 1 89 ? 22.925 -26.158 -24.020 1.00 51.97 89 ALA A O 1
ATOM 685 N N . SER A 1 90 ? 22.446 -28.082 -22.935 1.00 57.19 90 SER A N 1
ATOM 686 C CA . SER A 1 90 ? 23.172 -28.968 -23.820 1.00 57.19 90 SER A CA 1
ATOM 687 C C . SER A 1 90 ? 22.661 -28.698 -25.224 1.00 57.19 90 SER A C 1
ATOM 689 O O . SER A 1 90 ? 21.474 -28.864 -25.505 1.00 57.19 90 SER A O 1
ATOM 691 N N . THR A 1 91 ? 23.559 -28.192 -26.062 1.00 58.53 91 THR A N 1
ATOM 692 C CA . THR A 1 91 ? 23.358 -28.024 -27.491 1.00 58.53 91 THR A CA 1
ATOM 693 C C . THR A 1 91 ? 22.671 -29.284 -28.014 1.00 58.53 91 THR A C 1
ATOM 695 O O . THR A 1 91 ? 23.199 -30.375 -27.772 1.00 58.53 91 THR A O 1
ATOM 698 N N . PRO A 1 92 ? 21.515 -29.191 -28.694 1.00 48.09 92 PRO A N 1
ATOM 699 C CA . PRO A 1 92 ? 21.023 -30.314 -29.470 1.00 48.09 92 PRO A CA 1
ATOM 700 C C . PRO A 1 92 ? 22.147 -30.678 -30.441 1.00 48.09 92 PRO A C 1
ATOM 702 O O . PRO A 1 92 ? 22.511 -29.870 -31.294 1.00 48.09 92 PRO A O 1
ATOM 705 N N . GLN A 1 93 ? 22.781 -31.835 -30.244 1.00 50.88 93 GLN A N 1
ATOM 706 C CA . GLN A 1 93 ? 23.704 -32.360 -31.237 1.00 50.88 93 GLN A CA 1
ATOM 707 C C . GLN A 1 93 ? 22.877 -32.630 -32.490 1.00 50.88 93 GLN A C 1
ATOM 709 O O . GLN A 1 93 ? 22.018 -33.509 -32.505 1.00 50.88 93 GLN A O 1
ATOM 714 N N . ASP A 1 94 ? 23.115 -31.803 -33.499 1.00 50.66 94 ASP A N 1
ATOM 715 C CA . ASP A 1 94 ? 22.602 -31.952 -34.851 1.00 50.66 94 ASP A CA 1
ATOM 716 C C . ASP A 1 94 ? 22.944 -33.369 -35.362 1.00 50.66 94 ASP A C 1
ATOM 718 O O . ASP A 1 94 ? 24.116 -33.772 -35.300 1.00 50.66 94 ASP A O 1
ATOM 722 N N . PRO A 1 95 ? 21.961 -34.180 -35.794 1.00 53.31 95 PRO A N 1
ATOM 723 C CA . PRO A 1 95 ? 22.236 -35.500 -36.327 1.00 53.31 95 PRO A CA 1
ATOM 724 C C . PRO A 1 95 ? 22.872 -35.365 -37.715 1.00 53.31 95 PRO A C 1
ATOM 726 O O . PRO A 1 95 ? 22.197 -35.156 -38.714 1.00 53.31 95 PRO A O 1
ATOM 729 N N . SER A 1 96 ? 24.192 -35.546 -37.753 1.00 52.03 96 SER A N 1
ATOM 730 C CA . SER A 1 96 ? 24.944 -36.138 -38.865 1.00 52.03 96 SER A CA 1
ATOM 731 C C . SER A 1 96 ? 24.517 -35.720 -40.281 1.00 52.03 96 SER A C 1
ATOM 733 O O . SER A 1 96 ? 23.805 -36.449 -40.967 1.00 52.03 96 SER A O 1
ATOM 735 N N . ILE A 1 97 ? 25.079 -34.623 -40.788 1.00 48.97 97 ILE A N 1
ATOM 736 C CA . ILE A 1 97 ? 25.169 -34.406 -42.239 1.00 48.97 97 ILE A CA 1
ATOM 737 C C . ILE A 1 97 ? 26.306 -35.297 -42.776 1.00 48.97 97 ILE A C 1
ATOM 739 O O . ILE A 1 97 ? 27.450 -35.138 -42.335 1.00 48.97 97 ILE A O 1
ATOM 743 N N . PRO A 1 98 ? 26.056 -36.227 -43.719 1.00 47.94 98 PRO A N 1
ATOM 744 C CA . PRO A 1 98 ? 27.124 -36.943 -44.401 1.00 47.94 98 PRO A CA 1
ATOM 745 C C . PRO A 1 98 ? 27.953 -35.953 -45.219 1.00 47.94 98 PRO A C 1
ATOM 747 O O . PRO A 1 98 ? 27.454 -35.251 -46.097 1.00 47.94 98 PRO A O 1
ATOM 750 N N . ARG A 1 99 ? 29.244 -35.903 -44.902 1.00 44.50 99 ARG A N 1
ATOM 751 C CA . ARG A 1 99 ? 30.279 -35.180 -45.634 1.00 44.50 99 ARG A CA 1
ATOM 752 C C . ARG A 1 99 ? 30.400 -35.763 -47.046 1.00 44.50 99 ARG A C 1
ATOM 754 O O . ARG A 1 99 ? 31.062 -36.779 -47.231 1.00 44.50 99 ARG A O 1
ATOM 761 N N . SER A 1 100 ? 29.782 -35.120 -48.032 1.00 50.00 100 SER A N 1
ATOM 762 C CA . SER A 1 100 ? 30.079 -35.377 -49.444 1.00 50.00 100 SER A CA 1
ATOM 763 C C . SER A 1 100 ? 31.452 -34.789 -49.774 1.00 50.00 100 SER A C 1
ATOM 765 O O . SER A 1 100 ? 31.640 -33.573 -49.754 1.00 50.00 100 SER A O 1
ATOM 767 N N . GLU A 1 101 ? 32.427 -35.665 -50.016 1.00 50.44 101 GLU A N 1
ATOM 768 C CA . GLU A 1 101 ? 33.736 -35.305 -50.562 1.00 50.44 101 GLU A CA 1
ATOM 769 C C . GLU A 1 101 ? 33.643 -34.801 -52.017 1.00 50.44 101 GLU A C 1
ATOM 771 O O . GLU A 1 101 ? 32.729 -35.192 -52.749 1.00 50.44 101 GLU A O 1
ATOM 776 N N . PRO A 1 102 ? 34.594 -33.955 -52.461 1.00 47.62 102 PRO A N 1
ATOM 777 C CA . PRO A 1 102 ? 34.615 -33.397 -53.806 1.00 47.62 102 PRO A CA 1
ATOM 778 C C . PRO A 1 102 ? 35.232 -34.392 -54.800 1.00 47.62 102 PRO A C 1
ATOM 780 O O . PRO A 1 102 ? 36.411 -34.737 -54.707 1.00 47.62 102 PRO A O 1
ATOM 783 N N . ALA A 1 103 ? 34.459 -34.826 -55.795 1.00 46.81 103 ALA A N 1
ATOM 784 C CA . ALA A 1 103 ? 34.991 -35.575 -56.929 1.00 46.81 103 ALA A CA 1
ATOM 785 C C . ALA A 1 103 ? 35.480 -34.601 -58.013 1.00 46.81 103 ALA A C 1
ATOM 787 O O . ALA A 1 103 ? 34.694 -33.892 -58.632 1.00 46.81 103 ALA A O 1
ATOM 788 N N . ARG A 1 104 ? 36.807 -34.586 -58.183 1.00 45.38 104 ARG A N 1
ATOM 789 C CA . ARG A 1 104 ? 37.592 -33.964 -59.260 1.00 45.38 104 ARG A CA 1
ATOM 790 C C . ARG A 1 104 ? 36.894 -33.981 -60.623 1.00 45.38 104 ARG A C 1
ATOM 792 O O . ARG A 1 104 ? 36.549 -35.052 -61.120 1.00 45.38 104 ARG A O 1
ATOM 799 N N . ASP A 1 105 ? 36.880 -32.817 -61.268 1.00 44.78 105 ASP A N 1
ATOM 800 C CA . ASP A 1 105 ? 36.829 -32.683 -62.722 1.00 44.78 105 ASP A CA 1
ATOM 801 C C . ASP A 1 105 ? 37.923 -33.552 -63.360 1.00 44.78 105 ASP A C 1
ATOM 803 O O . ASP A 1 105 ? 39.121 -33.325 -63.159 1.00 44.78 105 ASP A O 1
ATOM 807 N N . GLN A 1 106 ? 37.513 -34.566 -64.123 1.00 44.78 106 GLN A N 1
ATOM 808 C CA . GLN A 1 106 ? 38.383 -35.179 -65.118 1.00 44.78 106 GLN A CA 1
ATOM 809 C C . GLN A 1 106 ? 38.233 -34.411 -66.426 1.00 44.78 106 GLN A C 1
ATOM 811 O O . GLN A 1 106 ? 37.154 -34.340 -67.013 1.00 44.78 106 GLN A O 1
ATOM 816 N N . ALA A 1 107 ? 39.351 -33.817 -66.832 1.00 44.88 107 ALA A N 1
ATOM 817 C CA . ALA A 1 107 ? 39.543 -33.131 -68.091 1.00 44.88 107 ALA A CA 1
ATOM 818 C C . ALA A 1 107 ? 39.339 -34.065 -69.295 1.00 44.88 107 ALA A C 1
ATOM 820 O O . ALA A 1 107 ? 39.575 -35.271 -69.234 1.00 44.88 107 ALA A O 1
ATOM 821 N N . SER A 1 108 ? 38.900 -33.433 -70.379 1.00 49.03 108 SER A N 1
ATOM 822 C CA . SER A 1 108 ? 38.454 -33.968 -71.657 1.00 49.03 108 SER A CA 1
ATOM 823 C C . SER A 1 108 ? 39.319 -35.061 -72.289 1.00 49.03 108 SER A C 1
ATOM 825 O O . SER A 1 108 ? 40.545 -34.973 -72.348 1.00 49.03 108 SER A O 1
ATOM 827 N N . LEU A 1 109 ? 38.617 -36.037 -72.866 1.00 48.44 109 LEU A N 1
ATOM 828 C CA . LEU A 1 109 ? 39.093 -36.930 -73.918 1.00 48.44 109 LEU A CA 1
ATOM 829 C C . LEU A 1 109 ? 39.190 -36.181 -75.260 1.00 48.44 109 LEU A C 1
ATOM 831 O O . LEU A 1 109 ? 38.271 -35.442 -75.602 1.00 48.44 109 LEU A O 1
ATOM 835 N N . SER A 1 110 ? 40.308 -36.452 -75.944 1.00 51.62 110 SER A N 1
ATOM 836 C CA . SER A 1 110 ? 40.567 -36.549 -77.397 1.00 51.62 110 SER A CA 1
ATOM 837 C C . SER A 1 110 ? 39.944 -35.553 -78.375 1.00 51.62 110 SER A C 1
ATOM 839 O O . SER A 1 110 ? 38.711 -35.568 -78.561 1.00 51.62 110 SER A O 1
#

Radius of gyration: 30.04 Å; chains: 1; bounding box: 50×50×95 Å

Organism: NCBI:txid574789